Protein AF-A0A9D8D4M0-F1 (afdb_monom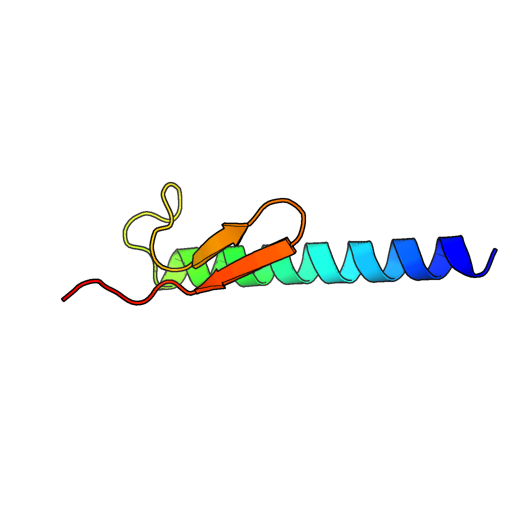er_lite)

Secondary structure (DSSP, 8-state):
-HHHHHHHHHHHHHHHHHHHHHHHHHHH-SSTTS-SSEEEETTTEEEE-PPP-

Sequence (53 aa):
LLETIGHREMEVFDRAMDLRITRIRRKIEKDPAHPEAIRTVRGVGYMFVPPKD

pLDDT: mean 84.83, std 13.88, range [53.97, 97.38]

Radius of gyration: 14.09 Å; chains: 1; bounding box: 40×18×37 Å

Foldseek 3Di:
DVVVVVVVVVVVVLVVLVVVVLVVLVVPPPDSVDRDQWDADPPPGIDGDDDDD

Structure (mmCIF, N/CA/C/O backbone):
data_AF-A0A9D8D4M0-F1
#
_entry.id   AF-A0A9D8D4M0-F1
#
loop_
_atom_site.group_PDB
_atom_site.id
_atom_site.type_symbol
_atom_site.label_atom_id
_atom_site.label_alt_id
_atom_site.label_comp_id
_atom_site.label_asym_id
_atom_site.label_entity_id
_atom_site.label_seq_id
_atom_site.pdbx_PDB_ins_code
_atom_site.Cartn_x
_atom_site.Cartn_y
_atom_site.Cartn_z
_atom_site.occupancy
_atom_site.B_iso_or_equiv
_atom_site.auth_seq_id
_atom_site.auth_comp_id
_atom_site.auth_asym_id
_atom_site.auth_atom_id
_atom_site.pdbx_PDB_model_num
ATOM 1 N N . LEU A 1 1 ? 17.949 -7.276 -26.647 1.00 59.78 1 LEU A N 1
ATOM 2 C CA . LEU A 1 1 ? 18.577 -6.019 -26.164 1.00 59.78 1 LEU A CA 1
ATOM 3 C C . LEU A 1 1 ? 17.529 -4.954 -25.827 1.00 59.78 1 LEU A C 1
ATOM 5 O O . LEU A 1 1 ? 17.576 -4.439 -24.721 1.00 59.78 1 LEU A O 1
ATOM 9 N N . LEU A 1 2 ? 16.559 -4.676 -26.713 1.00 56.50 2 LEU A N 1
ATOM 10 C CA . LEU A 1 2 ? 15.418 -3.784 -26.425 1.00 56.50 2 LEU A CA 1
ATOM 11 C C . LEU A 1 2 ? 14.493 -4.304 -25.305 1.00 56.50 2 LEU A C 1
ATOM 13 O O . LEU A 1 2 ? 14.085 -3.530 -24.447 1.00 56.50 2 LEU A O 1
ATOM 17 N N . GLU A 1 3 ? 14.240 -5.615 -25.242 1.00 53.97 3 GLU A N 1
ATOM 18 C CA . GLU A 1 3 ? 13.392 -6.222 -24.196 1.00 53.97 3 GLU A CA 1
ATOM 19 C C . GLU A 1 3 ? 13.956 -6.032 -22.775 1.00 53.97 3 GLU A C 1
ATOM 21 O O . GLU A 1 3 ? 13.225 -5.718 -21.841 1.00 53.97 3 GLU A O 1
ATOM 26 N N . THR A 1 4 ? 15.276 -6.133 -22.599 1.00 58.69 4 THR A N 1
ATOM 27 C CA . THR A 1 4 ? 15.944 -6.007 -21.290 1.00 58.69 4 THR A CA 1
ATOM 28 C C . THR A 1 4 ? 15.851 -4.595 -20.704 1.00 58.69 4 THR A C 1
ATOM 30 O O 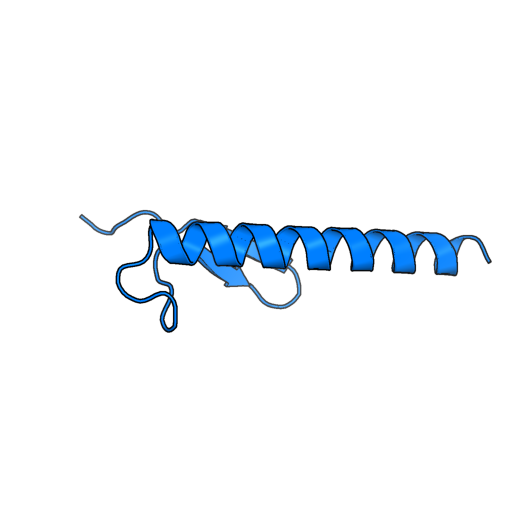. THR A 1 4 ? 15.814 -4.431 -19.485 1.00 58.69 4 THR A O 1
ATOM 33 N N . ILE A 1 5 ? 15.812 -3.571 -21.562 1.00 61.97 5 ILE A N 1
ATOM 34 C CA . ILE A 1 5 ? 15.699 -2.170 -21.138 1.00 61.97 5 ILE A CA 1
ATOM 35 C C . ILE A 1 5 ? 14.276 -1.896 -20.639 1.00 61.97 5 ILE A C 1
ATOM 37 O O . ILE A 1 5 ? 14.117 -1.355 -19.547 1.00 61.97 5 ILE A O 1
ATOM 41 N N . GLY A 1 6 ? 13.261 -2.369 -21.372 1.00 60.69 6 GLY A N 1
ATOM 42 C CA . GLY A 1 6 ? 11.858 -2.231 -20.974 1.00 60.69 6 GLY A CA 1
ATOM 43 C C . GLY A 1 6 ? 11.555 -2.886 -19.624 1.00 60.69 6 GLY A C 1
ATOM 44 O O . GLY A 1 6 ? 10.924 -2.269 -18.770 1.00 60.69 6 GLY A O 1
ATOM 45 N N . HIS A 1 7 ? 12.086 -4.088 -19.373 1.00 60.16 7 HIS A N 1
ATOM 46 C CA . HIS A 1 7 ? 11.912 -4.765 -18.082 1.00 60.16 7 HIS A CA 1
ATOM 47 C C . HIS A 1 7 ? 12.493 -3.973 -16.904 1.00 60.16 7 HIS A C 1
ATOM 49 O O . HIS A 1 7 ? 11.864 -3.869 -15.853 1.00 60.16 7 HIS A O 1
ATOM 55 N N . ARG A 1 8 ? 13.675 -3.371 -17.074 1.00 63.94 8 ARG A N 1
ATOM 56 C CA . ARG A 1 8 ? 14.328 -2.609 -16.003 1.00 63.94 8 ARG A CA 1
ATOM 57 C C . ARG A 1 8 ? 13.604 -1.298 -15.697 1.00 63.94 8 ARG A C 1
ATOM 59 O O . ARG A 1 8 ? 13.529 -0.905 -14.536 1.00 63.94 8 ARG A O 1
ATOM 66 N N . GLU A 1 9 ? 13.079 -0.620 -16.714 1.00 62.50 9 GLU A N 1
ATOM 67 C CA . GLU A 1 9 ? 12.282 0.598 -16.525 1.00 62.50 9 GLU A CA 1
ATOM 68 C C . GLU A 1 9 ? 10.951 0.301 -15.823 1.00 62.50 9 GLU A C 1
ATOM 70 O O . GLU A 1 9 ? 10.581 1.027 -14.896 1.00 62.50 9 GLU A O 1
ATOM 75 N N . MET A 1 10 ? 10.290 -0.806 -16.184 1.00 64.75 10 MET A N 1
ATOM 76 C CA . MET A 1 10 ? 9.092 -1.289 -15.489 1.00 64.75 10 MET A CA 1
ATOM 77 C C . MET A 1 10 ? 9.379 -1.585 -14.008 1.00 64.75 10 MET A C 1
ATOM 79 O O . MET A 1 10 ? 8.677 -1.073 -13.141 1.00 64.75 10 MET A O 1
ATOM 83 N N . GLU A 1 11 ? 10.470 -2.288 -13.685 1.00 70.69 11 GLU A N 1
ATOM 84 C CA . GLU A 1 11 ? 10.840 -2.565 -12.286 1.00 70.69 11 GLU A CA 1
ATOM 85 C C . GLU A 1 11 ? 11.137 -1.304 -11.457 1.00 70.69 11 GLU A C 1
ATOM 87 O O . GLU A 1 11 ? 10.875 -1.257 -10.250 1.00 70.69 11 GLU A O 1
ATOM 92 N N . VAL A 1 12 ? 11.756 -0.287 -12.064 1.00 67.69 12 VAL A N 1
ATOM 93 C CA . VAL A 1 12 ? 12.037 0.987 -11.381 1.00 67.69 12 VAL A CA 1
ATOM 94 C C . VAL A 1 12 ? 10.734 1.732 -11.102 1.00 67.69 12 VAL A C 1
ATOM 96 O O . VAL A 1 12 ? 10.567 2.297 -10.016 1.00 67.69 12 VAL A O 1
ATOM 99 N N . PHE A 1 13 ? 9.801 1.705 -12.054 1.00 72.19 13 PHE A N 1
ATOM 100 C CA . PHE A 1 13 ? 8.474 2.280 -11.885 1.00 72.19 13 PHE A CA 1
ATOM 101 C C . PHE A 1 13 ? 7.686 1.569 -10.776 1.00 72.19 13 PHE A C 1
ATOM 103 O O . PHE A 1 13 ? 7.136 2.241 -9.898 1.00 72.19 13 PHE A O 1
ATOM 110 N N . ASP A 1 14 ? 7.728 0.237 -10.736 1.00 80.44 14 ASP A N 1
ATOM 111 C CA . ASP A 1 14 ? 7.067 -0.573 -9.709 1.00 80.44 14 ASP A CA 1
ATOM 112 C C . ASP A 1 14 ? 7.606 -0.258 -8.307 1.00 80.44 14 ASP A C 1
ATOM 114 O O . ASP A 1 14 ? 6.840 0.014 -7.381 1.00 80.44 14 ASP A O 1
ATOM 118 N N . ARG A 1 15 ? 8.930 -0.139 -8.148 1.00 85.38 15 ARG A N 1
ATOM 119 C CA . ARG A 1 15 ? 9.530 0.263 -6.861 1.00 85.38 15 ARG A CA 1
ATOM 120 C C . ARG A 1 15 ? 9.123 1.672 -6.429 1.00 85.38 15 ARG A C 1
ATOM 122 O O . ARG A 1 15 ? 8.902 1.926 -5.242 1.00 85.38 15 ARG A O 1
ATOM 129 N N . ALA A 1 16 ? 9.031 2.612 -7.370 1.00 89.94 16 ALA A N 1
ATOM 130 C CA . ALA A 1 16 ? 8.564 3.962 -7.068 1.00 89.94 16 ALA A CA 1
ATOM 131 C C . ALA A 1 16 ? 7.083 3.965 -6.645 1.00 89.94 16 ALA A C 1
ATOM 133 O O . ALA A 1 16 ? 6.706 4.722 -5.742 1.00 89.94 16 ALA A O 1
ATOM 134 N N . MET A 1 17 ? 6.261 3.108 -7.256 1.00 89.06 17 MET A N 1
ATOM 135 C CA 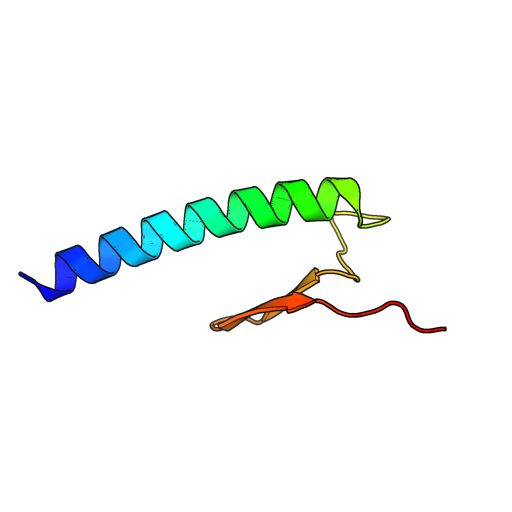. MET A 1 17 ? 4.867 2.881 -6.871 1.00 89.06 17 MET A CA 1
ATOM 136 C C . MET A 1 17 ? 4.767 2.291 -5.462 1.00 89.06 17 MET A C 1
ATOM 138 O O . MET A 1 17 ? 4.039 2.842 -4.638 1.00 89.06 17 MET A O 1
ATOM 142 N N . ASP A 1 18 ? 5.561 1.276 -5.127 1.00 91.75 18 ASP A N 1
ATOM 143 C CA . ASP A 1 18 ? 5.572 0.647 -3.798 1.00 91.75 18 ASP A CA 1
ATOM 144 C C . ASP A 1 18 ? 5.876 1.650 -2.674 1.00 91.75 18 ASP A C 1
ATOM 146 O O . ASP A 1 18 ? 5.217 1.663 -1.627 1.00 91.75 18 ASP A O 1
ATOM 150 N N . LEU A 1 19 ? 6.834 2.557 -2.898 1.00 94.62 19 LEU A N 1
ATOM 151 C CA . LEU A 1 19 ? 7.154 3.630 -1.951 1.00 94.62 19 LEU A CA 1
ATOM 152 C C . LEU A 1 19 ? 5.985 4.603 -1.767 1.00 94.62 19 LEU A C 1
ATOM 154 O O . LEU A 1 19 ? 5.713 5.050 -0.647 1.00 94.62 19 LEU A O 1
ATOM 158 N N . ARG A 1 20 ? 5.283 4.947 -2.853 1.00 95.38 20 ARG A N 1
ATOM 159 C CA . ARG A 1 20 ? 4.096 5.811 -2.794 1.00 95.38 20 ARG A CA 1
ATOM 160 C C . ARG A 1 20 ? 2.956 5.116 -2.057 1.00 95.38 20 ARG A C 1
ATOM 162 O O . ARG A 1 20 ? 2.398 5.718 -1.144 1.00 95.38 20 ARG A O 1
ATOM 169 N N . ILE A 1 21 ? 2.672 3.852 -2.369 1.00 95.88 21 ILE A N 1
ATOM 170 C CA . ILE A 1 21 ? 1.648 3.055 -1.683 1.00 95.88 21 ILE A CA 1
ATOM 171 C C . ILE A 1 21 ? 1.962 2.930 -0.194 1.00 95.88 21 ILE A C 1
ATOM 173 O O . ILE A 1 21 ? 1.084 3.152 0.635 1.00 95.88 21 ILE A O 1
ATOM 177 N N . THR A 1 22 ? 3.222 2.682 0.166 1.00 95.88 22 THR A N 1
ATOM 178 C CA . THR A 1 22 ? 3.657 2.629 1.570 1.00 95.88 22 THR A CA 1
ATOM 179 C C . THR A 1 22 ? 3.382 3.947 2.297 1.00 95.88 22 THR A C 1
ATOM 181 O O . THR A 1 22 ? 2.873 3.950 3.418 1.00 95.88 22 THR A O 1
ATOM 184 N N . ARG A 1 23 ? 3.680 5.090 1.664 1.00 97.25 23 ARG A N 1
ATOM 185 C CA . ARG A 1 23 ? 3.398 6.417 2.238 1.00 97.25 23 ARG A CA 1
ATOM 186 C C . ARG A 1 23 ? 1.903 6.687 2.375 1.00 97.25 23 ARG A C 1
ATOM 188 O O . ARG A 1 23 ? 1.511 7.310 3.355 1.00 97.25 23 ARG A O 1
ATOM 195 N N . ILE A 1 24 ? 1.092 6.251 1.414 1.00 96.94 24 ILE A N 1
ATOM 196 C CA . ILE A 1 24 ? -0.363 6.425 1.462 1.00 96.94 24 ILE A CA 1
ATOM 197 C C . ILE A 1 24 ? -0.956 5.558 2.573 1.00 96.94 24 ILE A C 1
ATOM 199 O O . ILE A 1 24 ? -1.668 6.091 3.417 1.00 96.94 24 ILE A O 1
ATOM 203 N N . ARG A 1 25 ? -0.596 4.270 2.648 1.00 97.00 25 ARG A N 1
ATOM 204 C CA . ARG A 1 25 ? -1.078 3.357 3.697 1.00 97.00 25 ARG A CA 1
ATOM 205 C C . ARG A 1 25 ? -0.792 3.889 5.098 1.00 97.00 25 ARG A C 1
ATOM 207 O O . ARG A 1 25 ? -1.682 3.911 5.931 1.00 97.00 25 ARG A O 1
ATOM 214 N N . ARG A 1 26 ? 0.407 4.437 5.331 1.00 97.38 26 ARG A N 1
ATOM 215 C CA . ARG A 1 26 ? 0.758 5.092 6.609 1.00 97.38 26 ARG A CA 1
ATOM 216 C C . ARG A 1 26 ? -0.133 6.280 6.983 1.00 97.38 26 ARG A C 1
ATOM 218 O O . ARG A 1 26 ? -0.158 6.649 8.149 1.00 97.38 26 ARG A O 1
ATOM 225 N N . LYS A 1 27 ? -0.783 6.919 6.009 1.00 96.56 27 LYS A N 1
ATOM 226 C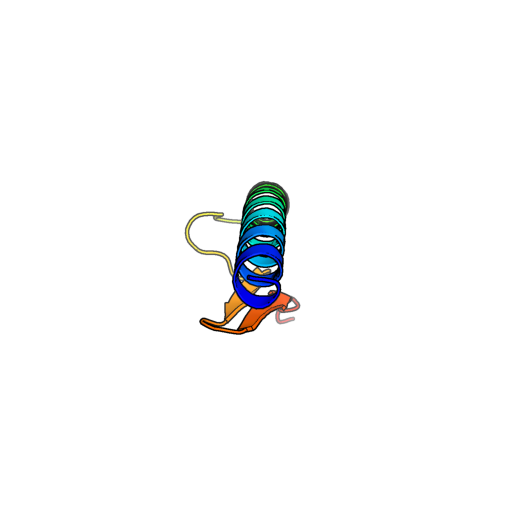 CA . LYS A 1 27 ? -1.638 8.091 6.229 1.00 96.56 27 LYS A CA 1
ATOM 227 C C . LYS A 1 27 ? -3.112 7.739 6.390 1.00 96.56 27 LYS A C 1
ATOM 229 O O . LYS A 1 27 ? -3.807 8.487 7.064 1.00 96.56 27 LYS A O 1
ATOM 234 N N . ILE A 1 28 ? -3.588 6.684 5.726 1.00 95.06 28 ILE A N 1
ATOM 235 C CA . ILE A 1 28 ? -5.028 6.398 5.620 1.00 95.06 28 ILE A CA 1
ATOM 236 C C . ILE A 1 28 ? -5.457 5.113 6.326 1.00 95.06 28 ILE A C 1
ATOM 238 O O . ILE A 1 28 ? -6.622 4.990 6.686 1.00 95.06 28 ILE A O 1
ATOM 242 N N . GLU A 1 29 ? -4.551 4.150 6.500 1.00 95.88 29 GLU A N 1
ATOM 243 C CA . GLU A 1 29 ? -4.881 2.883 7.150 1.00 95.88 29 GLU A CA 1
ATOM 244 C C . GLU A 1 29 ? -4.838 3.065 8.664 1.00 95.88 29 GLU A C 1
ATOM 246 O O . GLU A 1 29 ? -3.932 3.709 9.199 1.00 95.88 29 GLU A O 1
ATOM 251 N N . LYS A 1 30 ? -5.784 2.436 9.363 1.00 95.50 30 LYS A N 1
ATOM 252 C CA . LYS A 1 30 ? -5.769 2.368 10.829 1.00 95.50 30 LYS A CA 1
ATOM 253 C C . LYS A 1 30 ? -4.553 1.591 11.339 1.00 95.50 30 LYS A C 1
ATOM 255 O O . LYS A 1 30 ? -3.927 2.002 12.312 1.00 95.50 30 LYS A O 1
ATOM 260 N N . ASP A 1 31 ? -4.223 0.491 10.666 1.00 95.62 31 ASP A N 1
ATOM 261 C CA . ASP A 1 31 ? -2.999 -0.277 10.877 1.00 95.62 31 ASP A CA 1
ATOM 262 C C . ASP A 1 31 ? -2.300 -0.517 9.526 1.00 95.62 31 ASP A C 1
ATOM 264 O O . ASP A 1 31 ? -2.731 -1.364 8.743 1.00 95.62 31 ASP A O 1
ATOM 268 N N . PRO A 1 32 ? -1.198 0.195 9.227 1.00 93.62 32 PRO A N 1
ATOM 269 C CA . PRO A 1 32 ? -0.466 0.018 7.975 1.00 93.62 32 PRO A CA 1
ATOM 270 C C . PRO A 1 32 ? 0.130 -1.384 7.764 1.00 93.62 32 PRO A C 1
ATOM 272 O O . PRO A 1 32 ? 0.472 -1.711 6.625 1.00 93.62 32 PRO A O 1
ATOM 275 N N . ALA A 1 33 ? 0.291 -2.195 8.820 1.00 93.12 33 ALA A N 1
ATOM 276 C CA . ALA A 1 33 ? 0.739 -3.586 8.707 1.00 93.12 33 ALA A CA 1
ATOM 277 C C . ALA A 1 33 ? -0.389 -4.528 8.247 1.00 93.12 33 ALA A C 1
ATOM 279 O O . ALA A 1 33 ? -0.113 -5.559 7.632 1.00 93.12 33 ALA A O 1
ATOM 280 N N . HIS A 1 34 ? -1.644 -4.133 8.471 1.00 94.69 34 HIS A N 1
ATOM 281 C CA . HIS A 1 34 ? -2.850 -4.853 8.068 1.00 94.69 34 HIS A CA 1
ATOM 282 C C . HIS A 1 34 ? -3.755 -3.936 7.219 1.00 94.69 34 HIS A C 1
ATOM 284 O O . HIS A 1 34 ? -4.812 -3.515 7.682 1.00 94.69 34 HIS A O 1
ATOM 290 N N . PRO A 1 35 ? -3.346 -3.584 5.981 1.00 94.94 35 PRO A N 1
ATOM 291 C CA . PRO A 1 35 ? -4.051 -2.591 5.175 1.00 94.94 35 PRO A CA 1
ATOM 292 C C . PRO A 1 35 ? -5.409 -3.103 4.675 1.00 94.94 35 PRO A C 1
ATOM 294 O O . PRO A 1 35 ? -5.492 -4.168 4.052 1.00 94.94 35 PRO A O 1
ATOM 297 N N . GLU A 1 36 ? -6.453 -2.304 4.884 1.00 94.94 36 GLU A N 1
ATOM 298 C CA . GLU A 1 36 ? -7.831 -2.601 4.484 1.00 94.94 36 GLU A CA 1
ATOM 299 C C . GLU A 1 36 ? -8.290 -1.723 3.313 1.00 94.94 36 GLU A C 1
ATOM 301 O O . GLU A 1 36 ? -8.959 -2.229 2.412 1.00 94.94 36 GLU A O 1
ATOM 306 N N . ALA A 1 37 ? -7.881 -0.448 3.274 1.00 95.94 37 ALA A N 1
ATOM 307 C CA . ALA A 1 37 ? -8.284 0.514 2.247 1.00 95.94 37 ALA A CA 1
ATOM 308 C C . ALA A 1 37 ? -7.509 0.357 0.928 1.00 95.94 37 ALA A C 1
ATOM 310 O O . ALA A 1 37 ? -8.047 0.624 -0.144 1.00 95.94 37 ALA A O 1
ATOM 311 N N . ILE A 1 38 ? -6.245 -0.072 0.962 1.00 96.38 38 ILE A N 1
ATOM 312 C CA . ILE A 1 38 ? -5.455 -0.371 -0.242 1.00 96.38 38 ILE A CA 1
ATOM 313 C C . ILE A 1 38 ? -4.912 -1.791 -0.156 1.00 96.38 38 ILE A C 1
ATOM 315 O O . ILE A 1 38 ? -3.932 -2.055 0.546 1.00 96.38 38 ILE A O 1
ATOM 319 N N . ARG A 1 39 ? -5.464 -2.711 -0.950 1.00 94.25 39 ARG A N 1
ATOM 320 C CA . ARG A 1 39 ? -5.042 -4.119 -1.004 1.00 94.25 39 ARG A CA 1
ATOM 321 C C . ARG A 1 39 ? -4.039 -4.374 -2.120 1.00 94.25 39 ARG A C 1
ATOM 323 O O . ARG A 1 39 ? -4.127 -3.798 -3.199 1.00 94.25 39 ARG A O 1
ATOM 330 N N . THR A 1 40 ? -3.093 -5.274 -1.869 1.00 93.75 40 THR A N 1
ATOM 331 C CA . THR A 1 40 ? -2.188 -5.781 -2.908 1.00 93.75 40 THR A CA 1
ATOM 332 C C . THR A 1 40 ? -2.849 -6.951 -3.636 1.00 93.75 40 THR A C 1
ATOM 334 O O . THR A 1 40 ? -3.210 -7.947 -3.009 1.00 93.75 40 THR A O 1
ATOM 337 N N . VAL A 1 41 ? -2.966 -6.851 -4.958 1.00 92.44 41 VAL A N 1
ATOM 338 C CA . VAL A 1 41 ? -3.381 -7.930 -5.860 1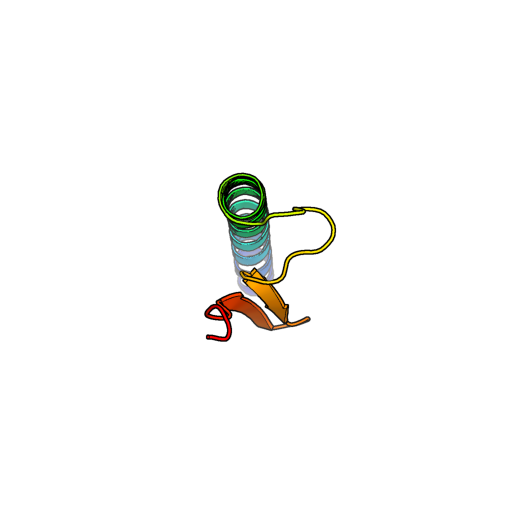.00 92.44 41 VAL A CA 1
ATOM 339 C C . VAL A 1 41 ? -2.123 -8.468 -6.538 1.00 92.44 41 VAL A C 1
ATOM 341 O O . VAL A 1 41 ? -1.527 -7.812 -7.393 1.00 92.44 41 VAL A O 1
ATOM 344 N N . ARG A 1 42 ? -1.665 -9.649 -6.110 1.00 87.25 42 ARG A N 1
ATOM 345 C CA . ARG A 1 42 ? -0.400 -10.234 -6.584 1.00 87.25 42 ARG A CA 1
ATOM 346 C C . ARG A 1 42 ? -0.416 -10.410 -8.105 1.00 87.25 42 ARG A C 1
ATOM 348 O O . ARG A 1 42 ? -1.371 -10.956 -8.643 1.00 87.25 42 ARG A O 1
ATOM 355 N N . GLY A 1 43 ? 0.644 -9.951 -8.768 1.00 85.56 43 GLY A N 1
ATOM 356 C CA . GLY A 1 43 ? 0.777 -10.004 -10.229 1.00 85.56 43 GLY A CA 1
ATOM 357 C C . GLY A 1 43 ? -0.048 -8.962 -10.993 1.00 85.56 43 GLY A C 1
ATOM 358 O O . GLY A 1 43 ? -0.006 -8.960 -12.216 1.00 85.56 43 GLY A O 1
ATOM 359 N N . VAL A 1 44 ? -0.781 -8.087 -10.295 1.00 89.50 44 VAL A N 1
ATOM 360 C CA . VAL A 1 44 ? -1.607 -7.035 -10.912 1.00 89.50 44 VAL A CA 1
ATOM 361 C C . VAL A 1 44 ? -1.228 -5.652 -10.388 1.00 89.50 44 VAL A C 1
ATOM 363 O O . VAL A 1 44 ? -1.064 -4.726 -11.172 1.00 89.50 44 VAL A O 1
ATOM 366 N N . GLY A 1 45 ? -1.084 -5.498 -9.069 1.00 90.12 45 GLY A N 1
ATOM 367 C CA . GLY A 1 45 ? -0.741 -4.224 -8.441 1.00 90.12 45 GLY A CA 1
ATOM 368 C C . GLY A 1 45 ? -1.562 -3.959 -7.186 1.00 90.12 45 GLY A C 1
ATOM 369 O O . GLY A 1 45 ? -1.647 -4.803 -6.293 1.00 90.12 45 GLY A O 1
ATOM 370 N N . TYR A 1 46 ? -2.161 -2.773 -7.103 1.00 94.50 46 TYR A N 1
ATOM 371 C CA . TYR A 1 46 ? -2.849 -2.280 -5.911 1.00 94.50 46 TYR A CA 1
ATOM 372 C C . TYR A 1 46 ? -4.293 -1.901 -6.224 1.00 94.50 46 T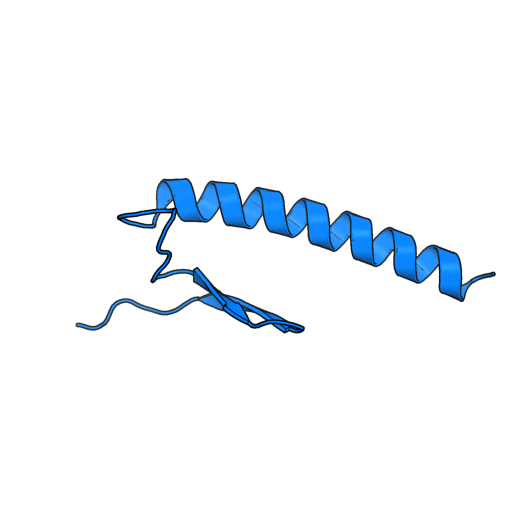YR A C 1
ATOM 374 O O . TYR A 1 46 ? -4.570 -1.314 -7.266 1.00 94.50 46 TYR A O 1
ATOM 382 N N . MET A 1 47 ? -5.204 -2.210 -5.306 1.00 94.31 47 MET A N 1
ATOM 383 C CA . MET A 1 47 ? -6.629 -1.925 -5.436 1.00 94.31 47 MET A CA 1
ATOM 384 C C . MET A 1 47 ? -7.113 -1.115 -4.239 1.00 94.31 47 MET A C 1
ATOM 386 O O . MET A 1 47 ? -6.868 -1.500 -3.096 1.00 94.31 47 MET A O 1
ATOM 390 N N . PHE A 1 48 ? -7.815 -0.016 -4.507 1.00 95.62 48 PHE A N 1
ATOM 391 C CA . PHE A 1 48 ? -8.543 0.717 -3.478 1.00 95.62 48 PHE A CA 1
ATOM 392 C C . PHE A 1 48 ? -9.838 -0.020 -3.125 1.00 95.62 48 PHE A C 1
ATOM 394 O O . PHE A 1 48 ? -10.581 -0.441 -4.013 1.00 95.62 48 PHE A O 1
ATOM 401 N N . VAL A 1 49 ? -10.096 -0.167 -1.831 1.00 94.81 49 VAL A N 1
ATOM 402 C CA . VAL A 1 49 ? -11.300 -0.765 -1.269 1.00 94.81 49 VAL A CA 1
ATOM 403 C C . VAL A 1 49 ? -11.998 0.314 -0.444 1.00 94.81 49 VAL A C 1
ATOM 405 O O . VAL A 1 49 ? -11.422 0.788 0.538 1.00 94.81 49 VAL A O 1
ATOM 408 N N . PRO A 1 50 ? -13.208 0.739 -0.834 1.00 89.00 50 PRO A N 1
ATOM 409 C CA . PRO A 1 50 ? -13.949 1.718 -0.059 1.00 89.00 50 PRO A CA 1
ATOM 410 C C . PRO A 1 50 ? -14.344 1.134 1.309 1.00 89.00 50 PRO A C 1
ATOM 412 O O . PRO A 1 50 ? -14.533 -0.085 1.418 1.00 89.00 50 PRO A O 1
ATOM 415 N N . PRO A 1 51 ? -14.485 1.980 2.345 1.00 84.56 51 PRO A N 1
ATOM 416 C CA . PRO A 1 51 ? -15.041 1.562 3.625 1.00 84.56 51 PRO A CA 1
ATOM 417 C C . PRO A 1 51 ? -16.391 0.868 3.427 1.00 84.56 51 PRO A C 1
ATOM 419 O O . PRO A 1 51 ? -17.159 1.237 2.538 1.00 84.56 51 PRO A O 1
ATOM 422 N N . LYS A 1 52 ? -16.667 -0.145 4.247 1.00 77.81 52 LYS A N 1
ATOM 423 C CA . LYS A 1 52 ? -18.022 -0.685 4.361 1.00 77.81 52 LYS A CA 1
ATOM 424 C C . LYS A 1 52 ? -18.778 0.205 5.341 1.00 77.81 52 LYS A C 1
ATOM 426 O O . LYS A 1 52 ? -18.265 0.428 6.437 1.00 77.81 52 LYS A O 1
ATOM 431 N N . ASP A 1 53 ? -19.922 0.720 4.901 1.00 70.00 53 ASP A N 1
ATOM 432 C CA . ASP A 1 53 ? -20.879 1.440 5.747 1.00 70.00 53 ASP A CA 1
ATOM 433 C C . ASP A 1 53 ? -21.401 0.556 6.893 1.00 70.00 53 ASP A C 1
ATOM 435 O O . ASP A 1 53 ? -21.540 -0.677 6.681 1.00 70.00 53 ASP A O 1
#